Protein AF-A0A6I3LDA9-F1 (afdb_monomer)

Radius of gyration: 23.36 Å; Cα contacts (8 Å, |Δi|>4): 57; chains: 1; bounding box: 50×25×67 Å

Sequence (92 aa):
VDESIQILQGLRDRYEAHHRVSISDEAIIEAVKLSDRYITDRFLPDKAIDVIDEAGSKVRLRSFTTPPNLKELEVKLEEVRKEKDAAVQSQE

Solvent-accessible surface area (backbone atoms only — not comparable to full-atom values): 5255 Å² total; per-residue (Å²): 109,70,68,39,42,54,53,51,60,76,43,38,72,62,51,25,65,74,33,71,48,87,81,52,71,65,57,49,50,47,32,44,53,49,30,61,73,73,43,77,95,56,55,83,50,58,51,24,51,50,53,50,50,54,50,35,49,51,54,39,53,59,72,71,54,76,55,71,68,57,57,54,48,52,52,52,53,52,51,53,49,52,54,52,53,50,54,56,61,72,73,112

Structure (mmCIF, N/CA/C/O backbone):
data_AF-A0A6I3LDA9-F1
#
_entry.id   AF-A0A6I3LDA9-F1
#
loop_
_atom_site.group_PDB
_atom_site.id
_atom_site.type_symbol
_atom_site.label_atom_id
_atom_site.label_alt_id
_atom_site.label_comp_id
_atom_site.label_asym_id
_atom_site.label_entity_id
_atom_site.label_seq_id
_atom_site.pdbx_PDB_ins_code
_atom_site.Cartn_x
_atom_site.Cartn_y
_atom_site.Cartn_z
_atom_site.occupancy
_atom_site.B_iso_or_equiv
_atom_site.auth_seq_id
_atom_site.auth_comp_id
_atom_site.auth_asym_id
_atom_site.auth_atom_id
_atom_site.pdbx_PDB_model_num
ATOM 1 N N . VAL A 1 1 ? 8.634 3.333 -15.675 1.00 90.44 1 VAL A N 1
ATOM 2 C CA . VAL A 1 1 ? 7.211 3.453 -15.273 1.00 90.44 1 VAL A CA 1
ATOM 3 C C . VAL A 1 1 ? 6.458 2.175 -15.604 1.00 90.44 1 VAL A C 1
ATOM 5 O O . VAL A 1 1 ? 6.057 1.495 -14.671 1.00 90.44 1 VAL A O 1
ATOM 8 N N . ASP A 1 2 ? 6.341 1.791 -16.877 1.00 96.38 2 ASP A N 1
ATOM 9 C CA . ASP A 1 2 ? 5.549 0.611 -17.277 1.00 96.38 2 ASP A CA 1
ATOM 10 C C . ASP A 1 2 ? 6.070 -0.711 -16.694 1.00 96.38 2 ASP A C 1
ATOM 12 O O . ASP A 1 2 ? 5.292 -1.493 -16.154 1.00 96.38 2 ASP A O 1
ATOM 16 N N . GLU A 1 3 ? 7.389 -0.924 -16.690 1.00 97.94 3 GLU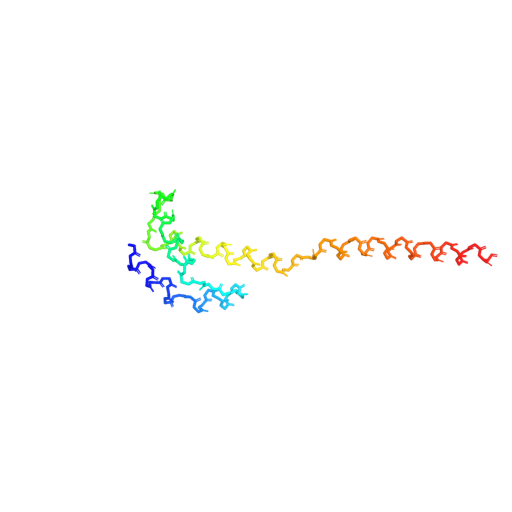 A N 1
ATOM 17 C CA . GLU A 1 3 ? 7.995 -2.089 -16.021 1.00 97.94 3 GLU A CA 1
ATOM 18 C C . GLU A 1 3 ? 7.656 -2.132 -14.526 1.00 97.94 3 GLU A C 1
ATOM 20 O O . GLU A 1 3 ? 7.357 -3.185 -13.974 1.00 97.94 3 GLU A O 1
ATOM 25 N N . SER A 1 4 ? 7.645 -0.978 -13.856 1.00 98.12 4 SER A N 1
ATOM 26 C CA . SER A 1 4 ? 7.307 -0.891 -12.434 1.00 98.12 4 SER A CA 1
ATOM 27 C C . SER A 1 4 ? 5.846 -1.255 -12.181 1.00 98.12 4 SER A C 1
ATOM 29 O O . SER A 1 4 ? 5.558 -1.941 -11.206 1.00 98.12 4 SER A O 1
ATOM 31 N N . ILE A 1 5 ? 4.935 -0.864 -13.078 1.00 98.44 5 ILE A N 1
ATOM 32 C CA . ILE A 1 5 ? 3.526 -1.278 -13.027 1.00 98.44 5 ILE A CA 1
ATOM 33 C C . ILE A 1 5 ? 3.424 -2.804 -13.133 1.00 98.44 5 ILE A C 1
ATOM 35 O O . ILE A 1 5 ? 2.751 -3.418 -12.308 1.00 98.44 5 ILE A O 1
ATOM 39 N N . GLN A 1 6 ? 4.131 -3.426 -14.081 1.00 98.50 6 GLN A N 1
ATOM 40 C CA . GLN A 1 6 ? 4.133 -4.886 -14.247 1.00 98.50 6 GLN A CA 1
ATOM 41 C C . GLN A 1 6 ? 4.708 -5.613 -13.025 1.00 98.50 6 GLN A C 1
ATOM 43 O O . GLN A 1 6 ? 4.163 -6.630 -12.596 1.00 98.50 6 GLN A O 1
ATOM 48 N N . ILE A 1 7 ? 5.773 -5.073 -12.425 1.00 98.31 7 ILE A N 1
ATOM 49 C CA . ILE A 1 7 ? 6.347 -5.608 -11.184 1.00 98.31 7 ILE A CA 1
ATOM 50 C C . ILE A 1 7 ? 5.308 -5.566 -10.059 1.00 98.31 7 ILE A C 1
ATOM 52 O O . ILE A 1 7 ? 5.075 -6.584 -9.411 1.00 98.31 7 ILE A O 1
ATOM 56 N N . LEU A 1 8 ? 4.642 -4.426 -9.844 1.00 98.12 8 LEU A N 1
ATOM 57 C CA . LEU A 1 8 ? 3.604 -4.309 -8.817 1.00 98.12 8 LEU A CA 1
ATOM 58 C C . LEU A 1 8 ? 2.405 -5.229 -9.100 1.00 98.12 8 LEU A C 1
ATOM 60 O O . LEU A 1 8 ? 1.879 -5.833 -8.169 1.00 98.12 8 LEU A O 1
ATOM 64 N N . GLN A 1 9 ? 1.999 -5.392 -10.363 1.00 98.25 9 GLN A N 1
ATOM 65 C CA . GLN A 1 9 ? 0.953 -6.346 -10.755 1.00 98.25 9 GLN A CA 1
ATOM 66 C C . GLN A 1 9 ? 1.342 -7.789 -10.411 1.00 98.25 9 GLN A C 1
ATOM 68 O O . GLN A 1 9 ? 0.522 -8.521 -9.867 1.00 98.25 9 GLN A O 1
ATOM 73 N N . GLY A 1 10 ? 2.598 -8.185 -10.646 1.00 98.12 10 GLY A N 1
ATOM 74 C CA . GLY A 1 10 ? 3.108 -9.504 -10.256 1.00 98.12 10 GLY A CA 1
ATOM 75 C C . GLY A 1 10 ? 3.214 -9.713 -8.739 1.00 98.12 10 GLY A C 1
ATOM 76 O O . GLY A 1 10 ? 3.219 -10.849 -8.268 1.00 98.12 10 GLY A O 1
ATOM 77 N N . LEU A 1 11 ? 3.283 -8.630 -7.960 1.00 97.62 11 LEU A N 1
ATOM 78 C CA . LEU A 1 11 ? 3.302 -8.668 -6.496 1.00 97.62 11 LEU A CA 1
ATOM 79 C C . LEU A 1 11 ? 1.906 -8.545 -5.863 1.00 97.62 11 LEU A C 1
ATOM 81 O O . LEU A 1 11 ? 1.777 -8.836 -4.671 1.00 97.62 11 LEU A O 1
ATOM 85 N N . ARG A 1 12 ? 0.877 -8.152 -6.631 1.00 97.88 12 ARG A N 1
ATOM 86 C CA . ARG A 1 12 ? -0.480 -7.830 -6.152 1.00 97.88 12 ARG A CA 1
ATOM 87 C C . ARG A 1 12 ? -1.014 -8.873 -5.180 1.00 97.88 12 ARG A C 1
ATOM 89 O O . ARG A 1 12 ? -1.266 -8.534 -4.028 1.00 97.88 12 ARG A O 1
ATOM 96 N N . ASP A 1 13 ? -1.110 -10.128 -5.610 1.00 98.00 13 ASP A N 1
ATOM 97 C CA . ASP A 1 13 ? -1.753 -11.197 -4.834 1.00 98.00 13 ASP A CA 1
ATOM 98 C C . ASP A 1 13 ? -1.116 -11.373 -3.447 1.00 98.00 13 ASP A C 1
ATOM 100 O O . ASP A 1 13 ? -1.795 -11.628 -2.449 1.00 98.00 13 ASP A O 1
ATOM 104 N N . ARG A 1 14 ? 0.207 -11.185 -3.354 1.00 97.94 14 ARG A N 1
ATOM 105 C CA . ARG A 1 14 ? 0.940 -11.283 -2.085 1.00 97.94 14 ARG A CA 1
ATOM 106 C C . ARG A 1 14 ? 0.602 -10.125 -1.148 1.00 97.94 14 ARG A C 1
ATOM 108 O O . ARG A 1 14 ? 0.413 -10.356 0.046 1.00 97.94 14 ARG A O 1
ATOM 115 N N . TYR A 1 15 ? 0.526 -8.904 -1.672 1.00 97.56 15 TYR A N 1
ATOM 116 C CA . TYR A 1 15 ? 0.202 -7.711 -0.885 1.00 97.56 15 TYR A CA 1
ATOM 117 C C . TYR A 1 15 ? -1.270 -7.679 -0.471 1.00 97.56 15 TYR A C 1
ATOM 119 O O . TYR A 1 15 ? -1.571 -7.367 0.681 1.00 97.56 15 TYR A O 1
ATOM 127 N N . GLU A 1 16 ? -2.178 -8.070 -1.364 1.00 97.38 16 GLU A N 1
ATOM 128 C CA . GLU A 1 16 ? -3.601 -8.228 -1.055 1.00 97.38 16 GLU A CA 1
ATOM 129 C C . GLU A 1 16 ? -3.812 -9.221 0.090 1.00 97.38 16 GLU A C 1
ATOM 131 O O . GLU A 1 16 ? -4.500 -8.910 1.064 1.00 97.38 16 GLU A O 1
ATOM 136 N N . ALA A 1 17 ? -3.151 -10.382 0.039 1.00 97.19 17 ALA A N 1
ATOM 137 C CA . ALA A 1 17 ? -3.216 -11.376 1.106 1.00 97.19 17 ALA A CA 1
ATOM 138 C C . ALA A 1 17 ? -2.624 -10.861 2.431 1.00 97.19 17 ALA A C 1
ATOM 140 O O . ALA A 1 17 ? -3.195 -11.093 3.501 1.00 97.19 17 ALA A O 1
ATOM 141 N N . HIS A 1 18 ? -1.493 -10.150 2.375 1.00 96.50 18 HIS A N 1
ATOM 142 C CA . HIS A 1 18 ? -0.821 -9.623 3.564 1.00 96.50 18 HIS A CA 1
ATOM 143 C C . HIS A 1 18 ? -1.659 -8.550 4.279 1.00 96.50 18 HIS A C 1
ATOM 145 O O . HIS A 1 18 ? -1.846 -8.597 5.502 1.00 96.50 18 HIS A O 1
AT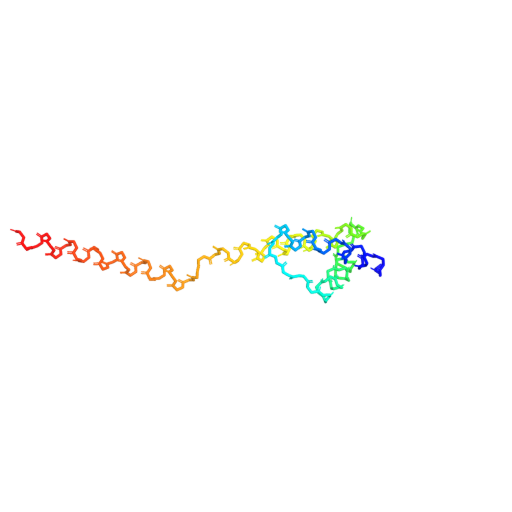OM 151 N N . HIS A 1 19 ? -2.219 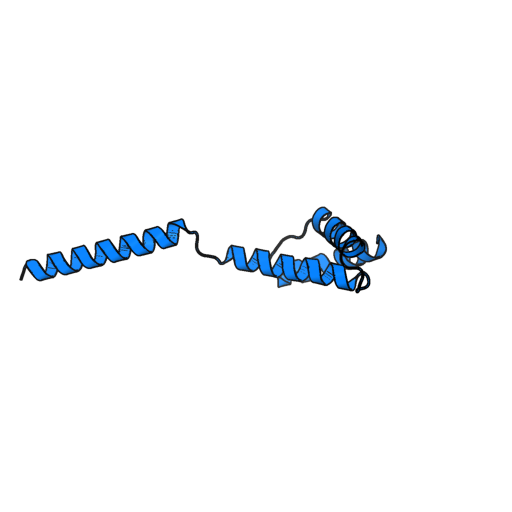-7.616 3.511 1.00 95.75 19 HIS A N 1
ATOM 152 C CA . HIS A 1 19 ? -2.997 -6.488 4.027 1.00 95.75 19 HIS A CA 1
ATOM 153 C C . HIS A 1 19 ? -4.489 -6.775 4.158 1.00 95.75 19 HIS A C 1
ATOM 155 O O . HIS A 1 19 ? -5.189 -6.029 4.836 1.00 95.75 19 HIS A O 1
ATOM 161 N N . ARG A 1 20 ? -4.980 -7.878 3.588 1.00 94.94 20 ARG A N 1
ATOM 162 C CA . ARG A 1 20 ? -6.409 -8.228 3.532 1.00 94.94 20 ARG A CA 1
ATOM 163 C C . ARG A 1 20 ? -7.238 -7.126 2.865 1.00 94.94 20 ARG A C 1
ATOM 165 O O . ARG A 1 20 ? -8.282 -6.727 3.378 1.00 94.94 20 ARG A O 1
ATOM 172 N N . VAL A 1 21 ? -6.745 -6.628 1.737 1.00 95.38 21 VAL A N 1
ATOM 173 C CA . VAL A 1 21 ? -7.387 -5.594 0.910 1.00 95.38 21 VAL A CA 1
ATOM 174 C C . VAL A 1 21 ? -7.358 -6.021 -0.552 1.00 95.38 21 VAL A C 1
ATOM 176 O O . VAL A 1 21 ? -6.555 -6.872 -0.917 1.00 95.38 21 VAL A O 1
ATOM 179 N N . SER A 1 22 ? -8.192 -5.405 -1.386 1.00 96.25 22 SER A N 1
ATOM 180 C CA . SER A 1 22 ? -8.094 -5.516 -2.845 1.00 96.25 22 SER A CA 1
ATOM 181 C C . SER A 1 22 ? -7.437 -4.261 -3.420 1.00 96.25 22 SER A C 1
ATOM 183 O O . SER A 1 22 ? -7.784 -3.144 -3.030 1.00 96.25 22 SER A O 1
ATOM 185 N N . ILE A 1 23 ? -6.494 -4.438 -4.340 1.00 97.88 23 ILE A N 1
ATOM 186 C CA . ILE A 1 23 ? -5.694 -3.380 -4.956 1.00 97.88 23 ILE A CA 1
ATOM 187 C C . ILE A 1 23 ? -6.095 -3.275 -6.430 1.00 97.88 23 ILE A C 1
ATOM 189 O O . ILE A 1 23 ? -5.762 -4.135 -7.245 1.00 97.88 23 ILE A O 1
ATOM 193 N N . SER A 1 24 ? -6.788 -2.194 -6.793 1.00 98.12 24 SER A N 1
ATOM 194 C CA . SER A 1 24 ? -7.216 -1.964 -8.177 1.00 98.12 24 SER A CA 1
ATOM 195 C C . SER A 1 24 ? -6.034 -1.710 -9.124 1.00 98.12 24 SER A C 1
ATOM 197 O O . SER A 1 24 ? -4.950 -1.294 -8.709 1.00 98.12 24 SER A O 1
ATOM 199 N N . ASP A 1 25 ? -6.242 -1.929 -10.426 1.00 98.00 25 ASP A N 1
ATOM 200 C CA . ASP A 1 25 ? -5.259 -1.559 -11.457 1.00 98.00 25 ASP A CA 1
ATOM 201 C C . ASP A 1 25 ? -4.944 -0.062 -11.424 1.00 98.00 25 ASP A C 1
ATOM 203 O O . ASP A 1 25 ? -3.780 0.330 -11.483 1.00 98.00 25 ASP A O 1
ATOM 207 N N . GLU A 1 26 ? -5.971 0.770 -11.250 1.00 98.25 26 GLU A N 1
ATOM 208 C CA . GLU A 1 26 ? -5.822 2.220 -11.132 1.00 98.25 26 GLU A CA 1
ATOM 209 C C . GLU A 1 26 ? -4.945 2.609 -9.935 1.00 98.25 26 GLU A C 1
ATOM 211 O O . GLU A 1 26 ? -4.061 3.451 -10.079 1.00 98.25 26 GLU A O 1
ATOM 216 N N . ALA A 1 27 ? -5.106 1.944 -8.783 1.00 98.00 27 ALA A N 1
ATOM 217 C CA . ALA A 1 27 ? -4.280 2.206 -7.607 1.00 98.00 27 ALA A CA 1
ATOM 218 C C . ALA A 1 27 ? -2.796 1.904 -7.864 1.00 98.00 27 ALA A C 1
ATOM 220 O O . ALA A 1 27 ? -1.940 2.685 -7.452 1.00 98.00 27 ALA A O 1
ATOM 221 N N . ILE A 1 28 ? -2.481 0.816 -8.577 1.00 98.38 28 ILE A N 1
ATOM 222 C CA . ILE A 1 28 ? -1.096 0.494 -8.959 1.00 98.38 28 ILE A CA 1
ATOM 223 C C . ILE A 1 28 ? -0.535 1.558 -9.905 1.00 98.38 28 ILE A C 1
ATOM 225 O O . ILE A 1 28 ? 0.568 2.061 -9.688 1.00 98.38 28 ILE A O 1
ATOM 229 N N . ILE A 1 29 ? -1.290 1.910 -10.947 1.00 98.44 29 ILE A N 1
ATOM 230 C CA . ILE A 1 29 ? -0.859 2.882 -11.956 1.00 98.44 29 ILE A CA 1
ATOM 231 C C . ILE A 1 29 ? -0.578 4.239 -11.302 1.00 98.44 29 ILE A C 1
ATOM 233 O O . ILE A 1 29 ? 0.477 4.833 -11.541 1.00 98.44 29 ILE A O 1
ATOM 237 N N . GLU A 1 30 ? -1.488 4.719 -10.456 1.00 98.38 30 GLU A N 1
ATOM 238 C CA . GLU A 1 30 ? -1.336 6.008 -9.786 1.00 98.38 30 GLU A CA 1
ATOM 239 C C . GLU A 1 30 ? -0.248 5.978 -8.711 1.00 98.38 30 GLU A C 1
ATOM 241 O O . GLU A 1 30 ? 0.527 6.931 -8.620 1.00 98.38 30 GLU A O 1
ATOM 246 N N . ALA A 1 31 ? -0.088 4.878 -7.966 1.00 98.19 31 ALA A N 1
ATOM 247 C CA . ALA A 1 31 ? 1.025 4.736 -7.026 1.00 98.19 31 ALA A CA 1
ATOM 248 C C . ALA A 1 31 ? 2.381 4.870 -7.736 1.00 98.19 31 ALA A C 1
ATOM 250 O O . ALA A 1 31 ? 3.254 5.602 -7.265 1.00 98.19 31 ALA A O 1
ATOM 251 N N . VAL A 1 32 ? 2.553 4.240 -8.904 1.00 98.44 32 VAL A N 1
ATOM 252 C CA . VAL A 1 32 ? 3.783 4.370 -9.699 1.00 98.44 32 VAL A CA 1
ATOM 253 C C . VAL A 1 32 ? 3.954 5.794 -10.231 1.00 98.44 32 VAL A C 1
ATOM 255 O O . VAL A 1 32 ? 5.019 6.378 -10.051 1.00 98.44 32 VAL A O 1
ATOM 258 N N . LYS A 1 33 ? 2.928 6.389 -10.853 1.00 98.06 33 LYS A N 1
ATOM 259 C CA . LYS A 1 33 ? 3.035 7.735 -11.448 1.00 98.06 33 LYS A CA 1
ATOM 260 C C . LYS A 1 33 ? 3.294 8.828 -10.412 1.00 98.06 33 LYS A C 1
ATOM 262 O O . LYS A 1 33 ? 4.124 9.708 -10.636 1.00 98.06 33 LYS A O 1
ATOM 267 N N . LEU A 1 34 ? 2.576 8.799 -9.291 1.00 97.94 34 LEU A N 1
ATOM 268 C CA . LEU A 1 34 ? 2.682 9.823 -8.255 1.00 97.94 34 LEU A CA 1
ATOM 269 C C . LEU A 1 34 ? 3.978 9.674 -7.462 1.00 97.94 34 LEU A C 1
ATOM 271 O O . LEU A 1 34 ? 4.629 10.682 -7.192 1.00 97.94 34 LEU A O 1
ATOM 275 N N . SER A 1 35 ? 4.396 8.445 -7.143 1.00 97.94 35 SER A N 1
ATOM 276 C CA . SER A 1 35 ? 5.707 8.235 -6.520 1.00 97.94 35 SER A CA 1
ATOM 277 C C . SER A 1 35 ? 6.838 8.652 -7.461 1.00 97.94 35 SER A C 1
ATOM 279 O O . SER A 1 35 ? 7.808 9.256 -7.010 1.00 97.94 35 SER A O 1
ATOM 281 N N . ASP A 1 36 ? 6.705 8.430 -8.774 1.00 97.81 36 ASP A N 1
ATOM 282 C CA . ASP A 1 36 ? 7.684 8.921 -9.744 1.00 97.81 36 ASP A CA 1
ATOM 283 C C . ASP A 1 36 ? 7.810 10.444 -9.735 1.00 97.81 36 ASP A C 1
ATOM 285 O O . ASP A 1 36 ? 8.913 10.984 -9.663 1.00 97.81 36 ASP A O 1
ATOM 289 N N . ARG A 1 37 ? 6.665 11.128 -9.722 1.00 97.31 37 ARG A N 1
ATOM 290 C CA . ARG A 1 37 ? 6.587 12.587 -9.802 1.00 97.31 37 ARG A CA 1
ATOM 291 C C . ARG A 1 37 ? 6.988 13.309 -8.518 1.00 97.31 37 ARG A C 1
ATOM 293 O O . ARG A 1 37 ? 7.564 14.392 -8.603 1.00 97.31 37 ARG A O 1
ATOM 300 N N . TYR A 1 38 ? 6.624 12.769 -7.357 1.00 97.75 38 TYR A N 1
ATOM 301 C CA . TYR A 1 38 ? 6.687 13.496 -6.084 1.00 97.75 38 TYR A CA 1
ATOM 302 C C . TYR A 1 38 ? 7.713 12.944 -5.091 1.00 97.75 38 TYR A C 1
ATOM 304 O O . TYR A 1 38 ? 8.104 13.672 -4.183 1.00 97.75 38 TYR A O 1
ATOM 312 N N . ILE A 1 39 ? 8.179 11.704 -5.263 1.00 96.94 39 ILE A N 1
ATOM 313 C CA . ILE A 1 39 ? 9.217 11.095 -4.418 1.00 96.94 39 ILE A CA 1
ATOM 314 C C . ILE A 1 39 ? 10.491 10.987 -5.264 1.00 96.94 39 ILE A C 1
ATOM 316 O O . ILE A 1 39 ? 10.740 9.981 -5.933 1.00 96.94 39 ILE A O 1
ATOM 320 N N . THR A 1 40 ? 11.256 12.078 -5.319 1.00 95.69 40 THR A N 1
ATOM 321 C CA . THR A 1 40 ? 12.399 12.247 -6.236 1.00 95.69 40 THR A CA 1
ATOM 322 C C . THR A 1 40 ? 13.726 11.725 -5.685 1.00 95.69 40 THR A C 1
ATOM 324 O O . THR A 1 40 ? 14.675 11.555 -6.444 1.00 95.69 40 THR A O 1
ATOM 327 N N . ASP A 1 41 ? 13.800 11.447 -4.386 1.00 96.75 41 ASP A N 1
ATOM 328 C CA . ASP A 1 41 ? 14.971 10.931 -3.670 1.00 96.75 41 ASP A CA 1
ATOM 329 C C . ASP A 1 41 ? 15.077 9.395 -3.698 1.00 96.75 41 ASP A C 1
ATOM 331 O O . ASP A 1 41 ? 16.040 8.825 -3.183 1.00 96.75 41 ASP A O 1
ATOM 335 N N . ARG A 1 42 ? 14.106 8.714 -4.322 1.00 96.00 42 ARG A N 1
ATOM 336 C CA . ARG A 1 42 ? 14.033 7.250 -4.422 1.00 96.00 42 ARG A CA 1
ATOM 337 C C . ARG A 1 42 ? 13.730 6.777 -5.840 1.00 96.00 42 ARG A C 1
ATOM 339 O O . ARG A 1 42 ? 13.175 7.499 -6.674 1.00 96.00 42 ARG A O 1
ATOM 346 N N . PHE A 1 43 ? 14.049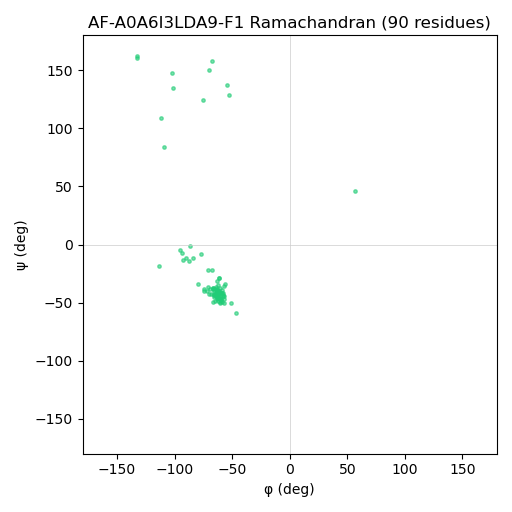 5.512 -6.094 1.00 97.19 43 PHE A N 1
ATOM 347 C CA . PHE A 1 43 ? 13.907 4.885 -7.404 1.00 97.19 43 PHE A CA 1
ATOM 348 C C . PHE A 1 43 ? 12.668 3.992 -7.480 1.00 97.19 43 PHE A C 1
ATOM 350 O O . PHE A 1 43 ? 12.261 3.365 -6.502 1.00 97.19 43 PHE A O 1
ATOM 357 N N . LEU A 1 44 ? 12.068 3.926 -8.668 1.00 97.06 44 LEU A N 1
ATOM 358 C CA . LEU A 1 44 ? 11.105 2.877 -8.990 1.00 97.06 44 LEU A CA 1
ATOM 359 C C . LEU A 1 44 ? 11.823 1.517 -9.128 1.00 97.06 44 LEU A C 1
ATOM 361 O O . LEU A 1 44 ? 12.977 1.497 -9.560 1.00 97.06 44 LEU A O 1
ATOM 365 N N . PRO A 1 45 ? 11.154 0.384 -8.829 1.00 98.00 45 PRO A N 1
ATOM 366 C CA . PRO A 1 45 ? 9.767 0.260 -8.355 1.00 98.00 45 PRO A CA 1
ATOM 367 C C . PRO A 1 45 ? 9.603 0.446 -6.836 1.00 98.00 45 PRO A C 1
ATOM 369 O O . PRO A 1 45 ? 8.478 0.592 -6.372 1.00 98.00 45 PRO A O 1
ATOM 372 N N . ASP A 1 46 ? 10.701 0.464 -6.082 1.00 98.12 46 ASP A N 1
ATOM 373 C CA . ASP A 1 46 ? 10.748 0.432 -4.613 1.00 98.12 46 ASP A CA 1
ATOM 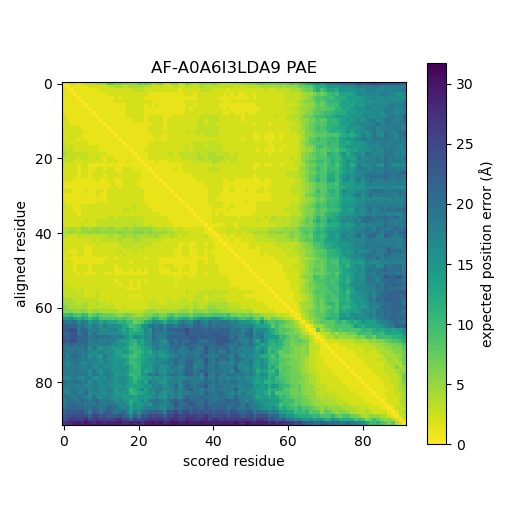374 C C . ASP A 1 46 ? 9.853 1.494 -3.950 1.00 98.12 46 ASP A C 1
ATOM 376 O O . ASP A 1 46 ? 8.967 1.170 -3.163 1.00 98.12 46 ASP A O 1
ATOM 380 N N . LYS A 1 47 ? 9.959 2.758 -4.376 1.00 97.81 47 LYS A N 1
ATOM 381 C CA . LYS A 1 47 ? 9.101 3.833 -3.844 1.00 97.81 47 LYS A CA 1
ATOM 382 C C . LYS A 1 47 ? 7.600 3.633 -4.087 1.00 97.81 47 LYS A C 1
ATOM 384 O O . LYS A 1 47 ? 6.792 4.122 -3.307 1.00 97.81 47 LYS A O 1
ATOM 389 N N . ALA A 1 48 ? 7.213 2.946 -5.161 1.00 98.25 48 ALA A N 1
ATOM 390 C CA . ALA A 1 48 ? 5.809 2.659 -5.447 1.00 98.25 48 ALA A CA 1
ATOM 391 C C . ALA A 1 48 ? 5.300 1.476 -4.613 1.00 98.25 48 ALA A C 1
ATOM 393 O O . ALA A 1 48 ? 4.142 1.477 -4.198 1.00 98.25 48 ALA A O 1
ATOM 394 N N . ILE A 1 49 ? 6.167 0.492 -4.352 1.00 97.94 49 ILE A N 1
ATOM 395 C CA . ILE A 1 49 ? 5.871 -0.641 -3.469 1.00 97.94 49 ILE A CA 1
ATOM 396 C C . ILE A 1 49 ? 5.549 -0.130 -2.064 1.00 97.94 49 ILE A C 1
ATOM 398 O O . ILE A 1 49 ? 4.518 -0.506 -1.511 1.00 97.94 49 ILE A O 1
ATOM 402 N N . ASP A 1 50 ? 6.359 0.784 -1.535 1.00 97.81 50 ASP A N 1
ATOM 403 C CA . ASP A 1 50 ? 6.136 1.353 -0.202 1.00 97.81 50 ASP A CA 1
ATOM 404 C C . ASP A 1 50 ? 4.819 2.127 -0.104 1.00 97.81 50 ASP A C 1
ATOM 406 O O . ASP A 1 50 ? 4.073 1.965 0.859 1.00 97.81 50 ASP A O 1
ATOM 410 N N . VAL A 1 51 ? 4.478 2.914 -1.132 1.00 97.50 51 VAL A N 1
ATOM 411 C CA . VAL A 1 51 ? 3.187 3.622 -1.188 1.00 97.50 51 VAL A CA 1
ATOM 412 C C . VAL A 1 51 ? 2.014 2.638 -1.120 1.00 97.50 51 VAL A C 1
ATOM 414 O O . VAL A 1 51 ? 1.036 2.894 -0.415 1.00 97.50 51 VAL A O 1
ATOM 417 N N . ILE A 1 52 ? 2.101 1.506 -1.825 1.00 98.19 52 ILE A N 1
ATOM 418 C CA . ILE A 1 52 ? 1.076 0.455 -1.780 1.00 98.19 52 ILE A CA 1
ATOM 419 C C . ILE A 1 52 ? 1.040 -0.236 -0.411 1.00 98.19 52 ILE A C 1
ATOM 421 O O . ILE A 1 52 ? -0.051 -0.474 0.112 1.00 98.19 52 ILE A O 1
ATOM 425 N N . ASP A 1 53 ? 2.195 -0.535 0.182 1.00 97.25 53 ASP A N 1
ATOM 426 C CA . ASP A 1 53 ? 2.301 -1.214 1.478 1.00 97.25 53 ASP A CA 1
ATOM 427 C C . ASP A 1 53 ? 1.700 -0.386 2.624 1.00 97.25 53 ASP A C 1
ATOM 429 O O . ASP A 1 53 ? 0.868 -0.871 3.404 1.00 97.25 53 ASP A O 1
ATOM 433 N N . GLU A 1 54 ? 2.048 0.901 2.683 1.00 97.19 54 GLU A N 1
ATOM 434 C CA . GLU A 1 54 ? 1.506 1.837 3.667 1.00 97.19 54 GLU A CA 1
ATOM 435 C C . GLU A 1 54 ? -0.000 2.038 3.478 1.00 97.19 54 GLU A C 1
ATOM 437 O O . GLU A 1 54 ? -0.766 2.042 4.451 1.00 97.19 54 GLU A O 1
ATOM 442 N N . ALA A 1 55 ? -0.455 2.179 2.227 1.00 96.56 55 ALA A N 1
ATOM 443 C CA . ALA A 1 55 ? -1.873 2.312 1.918 1.00 96.56 55 ALA A CA 1
ATOM 444 C C . ALA A 1 55 ? -2.658 1.058 2.334 1.00 96.56 55 ALA A C 1
ATOM 446 O O . ALA A 1 55 ? -3.702 1.182 2.984 1.00 96.56 55 ALA A O 1
ATOM 447 N N . GLY A 1 56 ? -2.138 -0.134 2.030 1.00 96.12 56 GLY A N 1
ATOM 448 C CA . GLY A 1 56 ? -2.724 -1.413 2.431 1.00 96.12 56 GLY A CA 1
ATOM 449 C C . GLY A 1 56 ? -2.853 -1.533 3.949 1.00 96.12 56 GLY A C 1
ATOM 450 O O . GLY A 1 56 ? -3.952 -1.769 4.463 1.00 96.12 56 GLY A O 1
ATOM 451 N N . SER A 1 57 ? -1.770 -1.248 4.676 1.00 95.06 57 SER A N 1
ATOM 452 C CA . SER A 1 57 ? -1.754 -1.232 6.144 1.00 95.06 57 SER A CA 1
ATOM 453 C C . SER A 1 57 ? -2.787 -0.258 6.718 1.00 95.06 57 SER A C 1
ATOM 455 O O . SER A 1 57 ? -3.539 -0.587 7.640 1.00 95.06 57 SER A O 1
ATOM 457 N N . LYS A 1 58 ? -2.877 0.948 6.148 1.00 94.75 58 LYS A N 1
ATOM 458 C CA . LYS A 1 58 ? -3.799 1.998 6.594 1.00 94.75 58 LYS A CA 1
ATOM 459 C C . LYS A 1 58 ? -5.265 1.623 6.384 1.00 94.75 58 LYS A C 1
ATOM 461 O O . LYS A 1 58 ? -6.088 1.867 7.269 1.00 94.75 58 LYS A O 1
ATOM 466 N N . VAL A 1 59 ? -5.608 1.042 5.234 1.00 93.31 59 VAL A N 1
ATOM 467 C CA . VAL A 1 59 ? -6.975 0.577 4.936 1.00 93.31 59 VAL A CA 1
ATOM 468 C C . VAL A 1 59 ? -7.365 -0.569 5.867 1.00 93.31 59 VAL A C 1
ATOM 470 O O . VAL A 1 59 ? -8.459 -0.555 6.442 1.00 93.31 59 VAL A O 1
ATOM 473 N N . ARG A 1 60 ? -6.448 -1.515 6.094 1.00 90.88 60 ARG A N 1
ATOM 474 C CA . ARG A 1 60 ? -6.650 -2.605 7.047 1.00 90.88 60 ARG A CA 1
ATOM 475 C C . ARG A 1 60 ? -6.948 -2.071 8.444 1.00 90.88 60 ARG A C 1
ATOM 477 O O . ARG A 1 60 ? -7.953 -2.455 9.032 1.00 90.88 60 ARG A O 1
ATOM 484 N N . LEU A 1 61 ? -6.130 -1.150 8.957 1.00 89.12 61 LEU A N 1
ATOM 485 C CA . LEU A 1 61 ? -6.328 -0.550 10.282 1.00 89.12 61 LEU A CA 1
ATOM 486 C C . LEU A 1 61 ? -7.689 0.141 10.414 1.00 89.12 61 LEU A C 1
ATOM 488 O O . LEU A 1 61 ? -8.382 -0.071 11.405 1.00 89.12 61 LEU A O 1
ATOM 492 N N . ARG A 1 62 ? -8.110 0.910 9.402 1.00 86.12 62 ARG A N 1
ATOM 493 C CA . ARG A 1 62 ? -9.437 1.556 9.375 1.00 86.12 62 ARG A CA 1
ATOM 494 C C . ARG A 1 62 ? -10.594 0.559 9.398 1.00 86.12 62 ARG A C 1
ATOM 496 O O . ARG A 1 62 ? -11.655 0.876 9.918 1.00 86.12 62 ARG A O 1
ATOM 503 N N . SER A 1 63 ? -10.395 -0.646 8.877 1.00 79.62 63 SER A N 1
ATOM 504 C CA . SER A 1 63 ? -11.417 -1.697 8.930 1.00 79.62 63 SER A CA 1
ATOM 505 C C . SER A 1 63 ? -11.606 -2.261 10.347 1.00 79.62 63 SER A C 1
ATOM 507 O O . SER A 1 63 ? -12.668 -2.792 10.653 1.00 79.62 63 SER A O 1
ATOM 509 N N . PHE A 1 64 ? -10.606 -2.116 11.225 1.00 74.50 64 PHE A N 1
ATOM 510 C CA . PHE A 1 64 ? -10.671 -2.526 12.633 1.00 74.50 64 PHE A CA 1
ATOM 511 C C . PHE A 1 64 ? -11.067 -1.395 13.590 1.00 74.50 64 PHE A C 1
ATOM 513 O O . PHE A 1 64 ? -11.222 -1.642 14.785 1.00 74.50 64 PHE A O 1
ATOM 520 N N . THR A 1 65 ? -11.228 -0.155 13.116 1.00 72.31 65 THR A N 1
ATOM 521 C CA . THR A 1 65 ? -11.665 0.933 13.998 1.00 72.31 65 THR A CA 1
ATOM 522 C C . THR A 1 65 ? -13.153 0.812 14.292 1.00 72.31 65 THR A C 1
ATOM 524 O O . THR A 1 65 ? -13.972 0.794 13.373 1.00 72.31 65 THR A O 1
ATOM 527 N N . THR A 1 66 ? -13.498 0.760 15.580 1.00 67.31 66 THR A N 1
ATOM 528 C CA . THR A 1 66 ? -14.880 0.743 16.062 1.00 67.31 66 THR A CA 1
ATOM 529 C C . THR A 1 66 ? -15.669 1.912 15.461 1.00 67.31 66 THR A C 1
ATOM 531 O O . THR A 1 66 ? -15.209 3.055 15.560 1.00 67.31 66 THR A O 1
ATOM 534 N N . PRO A 1 67 ? -16.849 1.669 14.857 1.00 72.19 67 PRO A N 1
ATOM 535 C CA . PRO A 1 67 ? -17.689 2.741 14.341 1.00 72.19 67 PRO A CA 1
ATOM 536 C C . PRO A 1 67 ? -17.976 3.770 15.444 1.00 72.19 67 PRO A C 1
ATOM 538 O O . PRO A 1 67 ? -18.292 3.368 16.566 1.00 72.19 67 PRO A O 1
ATOM 541 N N . PRO A 1 68 ? -17.928 5.082 15.159 1.00 70.31 68 PRO A N 1
ATOM 542 C CA . PRO A 1 68 ? -18.161 6.111 16.174 1.00 70.31 68 PRO A CA 1
ATOM 543 C C . PRO A 1 68 ? -19.523 5.957 16.871 1.00 70.31 68 PRO A C 1
ATOM 545 O O . PRO A 1 68 ? -19.615 6.137 18.081 1.00 70.31 68 PRO A O 1
ATOM 548 N N . ASN A 1 69 ? -20.545 5.501 16.140 1.00 77.31 69 ASN A N 1
ATOM 549 C CA . ASN A 1 69 ? -21.873 5.208 16.687 1.00 77.31 69 ASN A CA 1
ATOM 550 C C . ASN A 1 69 ? -21.850 4.087 17.750 1.00 77.31 69 ASN A C 1
ATOM 552 O O . ASN A 1 69 ? -22.565 4.148 18.745 1.00 77.31 69 ASN A O 1
ATOM 556 N N . LEU A 1 70 ? -20.980 3.081 17.596 1.00 77.75 70 LEU A N 1
ATOM 557 C CA . LEU A 1 70 ? -20.855 2.007 18.586 1.00 77.75 70 LEU A CA 1
ATOM 558 C C . LEU A 1 70 ? -20.288 2.536 19.910 1.00 77.75 70 LEU A C 1
ATOM 560 O O . LEU A 1 70 ? -20.746 2.146 20.977 1.00 77.75 70 LEU A O 1
ATOM 564 N N . LYS A 1 71 ? -19.335 3.470 19.833 1.00 80.00 71 LYS A N 1
ATOM 565 C CA . LYS A 1 71 ? -18.730 4.096 21.011 1.00 80.00 71 LYS A CA 1
ATOM 566 C C . LYS A 1 71 ? -19.738 4.958 21.780 1.00 80.00 71 LYS A C 1
ATOM 568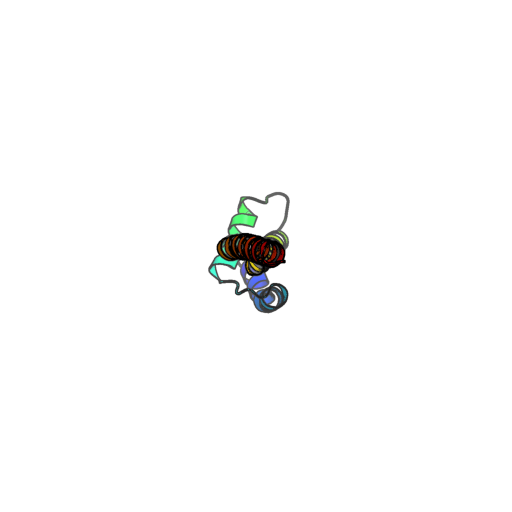 O O . LYS A 1 71 ? -19.738 4.953 23.005 1.00 80.00 71 LYS A O 1
ATOM 573 N N . GLU A 1 72 ? -20.627 5.665 21.079 1.00 84.81 72 GLU A N 1
ATOM 574 C CA . GLU A 1 72 ? -21.740 6.389 21.715 1.00 84.81 72 GLU A CA 1
ATOM 575 C C . GLU A 1 72 ? -22.745 5.441 22.382 1.00 84.81 72 GLU A C 1
ATOM 577 O O . GLU A 1 72 ? -23.230 5.719 23.479 1.00 84.81 72 GLU A O 1
ATOM 582 N N . LEU A 1 73 ? -23.047 4.308 21.741 1.00 87.00 73 LEU A N 1
ATOM 583 C CA . LEU A 1 73 ? -23.909 3.270 22.310 1.00 87.00 73 LEU A CA 1
ATOM 584 C C . LEU A 1 73 ? -23.300 2.635 23.567 1.00 87.00 73 LEU A C 1
ATOM 586 O O . LEU A 1 73 ? -24.032 2.386 24.520 1.00 87.00 73 LEU A O 1
ATOM 590 N N . GLU A 1 74 ? -21.984 2.416 23.603 1.00 88.12 74 GLU A N 1
ATOM 591 C CA . GLU A 1 74 ? -21.274 1.930 24.795 1.00 88.12 74 GLU A CA 1
ATOM 592 C C . GLU A 1 74 ? -21.384 2.911 25.967 1.00 88.12 74 GLU A C 1
ATOM 594 O O . GLU A 1 74 ? -21.669 2.491 27.088 1.00 88.12 74 GLU A O 1
ATOM 599 N N . VAL A 1 75 ? -21.230 4.216 25.711 1.00 90.88 75 VAL A N 1
ATOM 600 C CA . VAL A 1 75 ? -21.399 5.253 26.743 1.00 90.88 75 VAL A CA 1
ATOM 601 C C . VAL A 1 75 ? -22.828 5.252 27.287 1.00 90.88 75 VAL A C 1
ATOM 603 O O . VAL A 1 75 ? -23.013 5.188 28.501 1.00 90.88 75 VAL A O 1
ATOM 606 N N . LYS A 1 76 ? -23.837 5.236 26.407 1.00 92.06 76 LYS A N 1
ATOM 607 C CA . LYS A 1 76 ? -25.251 5.179 26.819 1.00 92.06 76 LYS A CA 1
ATOM 608 C C . LYS A 1 76 ? -25.577 3.909 27.601 1.00 92.06 76 LYS A C 1
ATOM 610 O O . LYS A 1 76 ? -26.320 3.959 28.575 1.00 92.06 76 LYS A O 1
ATOM 615 N N . LEU A 1 77 ? -25.031 2.763 27.192 1.00 92.75 77 LEU A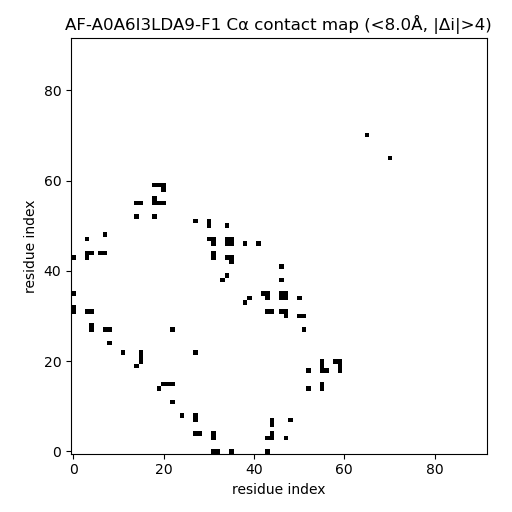 N 1
ATOM 616 C CA . LEU A 1 77 ? -25.227 1.500 27.902 1.00 92.75 77 LEU A CA 1
ATOM 617 C C . LEU A 1 77 ? -24.659 1.571 29.323 1.00 92.75 77 LEU A C 1
ATOM 619 O O . LEU A 1 77 ? -25.272 1.056 30.257 1.00 92.75 77 LEU A O 1
ATOM 623 N N . GLU A 1 78 ? -23.505 2.211 29.487 1.00 95.25 78 GLU A N 1
ATOM 624 C CA . GLU A 1 78 ? -22.866 2.382 30.788 1.00 95.25 78 GLU A CA 1
ATOM 625 C C . GLU A 1 78 ? -23.641 3.350 31.695 1.00 95.25 78 GLU A C 1
ATOM 627 O O . GLU A 1 78 ? -23.783 3.092 32.890 1.00 95.25 78 GLU A O 1
ATOM 632 N N . GLU A 1 79 ? -24.204 4.424 31.139 1.00 95.12 79 GLU A N 1
ATOM 633 C CA . GLU A 1 79 ? -25.112 5.324 31.864 1.00 95.12 79 GLU A CA 1
ATOM 634 C C . GLU A 1 79 ? -26.356 4.580 32.362 1.00 95.12 79 GLU A C 1
ATOM 636 O O . GLU A 1 79 ? -26.639 4.587 33.560 1.00 95.12 79 GLU A O 1
ATOM 641 N N . VAL A 1 80 ? -27.031 3.838 31.479 1.00 94.25 80 VAL A N 1
ATOM 642 C CA . VAL A 1 80 ? -28.222 3.048 31.835 1.00 94.25 80 VAL A CA 1
ATOM 643 C C . VAL A 1 80 ? -27.905 1.992 32.900 1.00 94.25 80 VAL A C 1
ATOM 645 O O . VAL A 1 80 ? -28.716 1.743 33.793 1.00 94.25 80 VAL A O 1
ATOM 648 N N . ARG A 1 81 ? -26.722 1.365 32.851 1.00 93.81 81 ARG A N 1
ATOM 649 C CA . ARG A 1 81 ? -26.285 0.414 33.888 1.00 93.81 81 ARG A CA 1
ATOM 650 C C . ARG A 1 81 ? -26.159 1.081 35.252 1.00 93.81 81 ARG A C 1
ATOM 652 O O . ARG A 1 81 ? -26.683 0.538 36.222 1.00 93.81 81 ARG A O 1
ATOM 659 N N . LYS A 1 82 ? -25.532 2.259 35.311 1.00 94.06 82 LYS A N 1
ATOM 660 C CA . LYS A 1 82 ? -25.389 3.036 36.550 1.00 94.06 82 LYS A CA 1
ATOM 661 C C . LYS A 1 82 ? -26.737 3.476 37.109 1.00 94.06 82 LYS A C 1
ATOM 663 O O . LYS A 1 82 ? -26.957 3.340 38.307 1.00 94.06 82 LYS A O 1
ATOM 668 N N . GLU A 1 83 ? -27.643 3.957 36.258 1.00 92.50 83 GLU A N 1
ATOM 669 C CA . GLU A 1 83 ? -29.003 4.328 36.670 1.00 92.50 83 GLU A CA 1
ATOM 670 C C . GLU A 1 83 ? -29.761 3.132 37.253 1.00 92.50 83 GLU A C 1
ATOM 672 O O . GLU A 1 83 ? -30.371 3.237 38.318 1.00 92.50 83 GLU A O 1
ATOM 677 N N . LYS A 1 84 ? -29.674 1.971 36.594 1.00 91.50 84 LYS A N 1
ATOM 678 C CA . LYS A 1 84 ? -30.294 0.729 37.065 1.00 91.50 84 LYS A CA 1
ATOM 679 C C . LYS A 1 84 ? -29.713 0.285 38.413 1.00 91.50 84 LYS A C 1
ATOM 681 O O . LYS A 1 84 ? -30.479 -0.067 39.304 1.00 91.50 84 LYS A O 1
ATOM 686 N N . ASP A 1 85 ? -28.391 0.304 38.582 1.00 91.19 85 ASP A N 1
ATOM 687 C CA . ASP A 1 85 ? -27.747 -0.091 39.844 1.00 91.19 85 ASP A CA 1
ATOM 688 C C . ASP A 1 85 ? -28.096 0.876 40.995 1.00 91.19 85 ASP A C 1
ATOM 690 O O . ASP A 1 85 ? -28.374 0.429 42.108 1.00 91.19 85 ASP A O 1
ATOM 694 N N . ALA A 1 86 ? -28.173 2.184 40.723 1.00 90.81 86 ALA A N 1
ATOM 695 C CA . ALA A 1 86 ? -28.599 3.187 41.702 1.00 90.81 86 ALA A CA 1
ATOM 696 C C . ALA A 1 86 ? -30.069 3.014 42.120 1.00 90.81 86 ALA A C 1
ATOM 698 O O . ALA A 1 86 ? -30.391 3.094 43.306 1.00 90.81 86 ALA A O 1
ATOM 699 N N . ALA A 1 87 ? -30.962 2.736 41.165 1.00 86.50 87 ALA A N 1
ATOM 700 C CA . ALA A 1 87 ? -32.370 2.478 41.455 1.00 86.50 87 ALA A CA 1
ATOM 701 C C . ALA A 1 87 ? -32.553 1.221 42.322 1.00 86.50 87 ALA A C 1
ATOM 703 O O . ALA A 1 87 ? -33.348 1.245 43.261 1.00 86.50 87 ALA A O 1
ATOM 704 N N . VAL A 1 88 ? -31.780 0.158 42.061 1.00 88.38 88 VAL A N 1
ATOM 705 C CA . VAL A 1 88 ? -31.772 -1.061 42.888 1.00 88.38 88 VAL A CA 1
ATOM 706 C C . VAL A 1 88 ? -31.288 -0.761 44.309 1.00 88.38 88 VAL A C 1
ATOM 708 O O . VAL A 1 88 ? -31.942 -1.177 45.258 1.00 88.38 88 VAL A O 1
ATOM 711 N N . GLN A 1 89 ? -30.207 0.010 44.476 1.00 83.25 89 GLN A N 1
ATOM 712 C CA . GLN A 1 89 ? -29.726 0.415 45.806 1.00 83.25 89 GLN A CA 1
ATOM 713 C C . GLN A 1 89 ? -30.721 1.287 46.579 1.00 83.25 89 GLN A C 1
ATOM 715 O O . GLN A 1 89 ? -3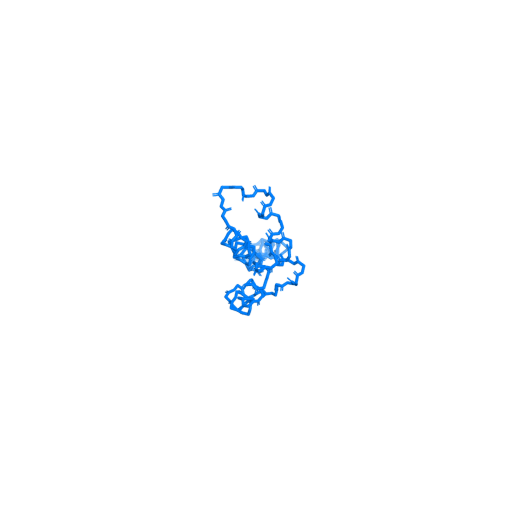0.760 1.216 47.798 1.00 83.25 89 GLN A O 1
ATOM 720 N N . SER A 1 90 ? -31.525 2.108 45.898 1.00 78.31 90 SER A N 1
ATOM 721 C CA . SER A 1 90 ? -32.540 2.947 46.555 1.00 78.31 90 SER A CA 1
ATOM 722 C C . SER A 1 90 ? -33.805 2.198 46.997 1.00 78.31 90 SER A C 1
ATOM 724 O O . SER A 1 90 ? -34.669 2.803 47.629 1.00 78.31 90 SER A O 1
ATOM 726 N N . GLN A 1 91 ? -33.950 0.922 46.619 1.00 64.19 91 GLN A N 1
ATOM 727 C CA . GLN A 1 91 ? -35.081 0.076 47.013 1.00 64.19 91 GLN A CA 1
ATOM 728 C C . GLN A 1 91 ? -34.816 -0.767 48.276 1.00 64.19 91 GLN A C 1
ATOM 730 O O . GLN A 1 91 ? -35.764 -1.379 48.770 1.00 64.19 91 GLN A O 1
ATOM 735 N N . GLU A 1 92 ? -33.582 -0.786 48.796 1.00 50.34 92 GLU A N 1
ATOM 736 C CA . GLU A 1 92 ? -33.241 -1.294 50.141 1.00 50.34 92 GLU A CA 1
ATOM 737 C C . GLU A 1 92 ? -33.313 -0.182 51.199 1.00 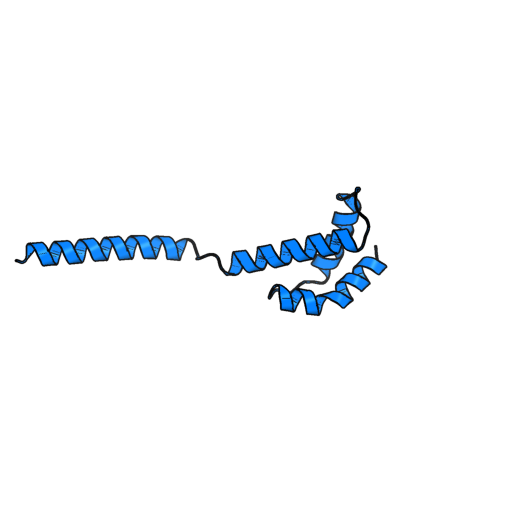50.34 92 GLU A C 1
ATOM 739 O O . GLU A 1 92 ? -33.766 -0.488 52.327 1.00 50.34 92 GLU A O 1
#

Foldseek 3Di:
DVVLLVVCVVCQVVLCVVLVHHADSVNSVCLCVVCVVPVPVDDPPVSSVVVSNVVSNVVSVVVPDDDPVVVVVVVVVVVVVVVVVVVVVVVD

pLDDT: mean 92.39, std 9.09, range [50.34, 98.5]

Nearest PDB structures (foldseek):
  8a8w-assembly1_D  TM=9.944E-01  e=5.323E-06  Mycobacterium tuberculosis
  4hse-assembly1_A  TM=7.937E-01  e=8.501E-05  Thermus thermophilus HB8
  6w6j-assembly1_B  TM=7.548E-01  e=7.516E-05  Mycobacterium tuberculosis
  6azy-assembly1_A  TM=9.699E-01  e=6.896E-04  Calcarisporiella thermophila
  7l6n-assembly1_B  TM=7.512E-01  e=1.061E-03  Mycobacterium tuberculosis

Secondary structure (DSSP, 8-state):
-HHHHHHHHHHHHHHHHHHT----HHHHHHHHHHHHHH-TTS-TTHHHHHHHHHHHHHHHHHHTSPPHHHHHHHHHHHHHHHHHHHHHHTT-

Mean predicted aligned error: 8.23 Å